Protein AF-A0A7W1YCA2-F1 (afdb_monomer_lite)

Sequence (89 aa):
MKLDIQCIDTASVGLFLLRLHKGSNIQLEQTRVNDEVWLPKHVAVKVDARLALLKGLNLSEEVSYSDYKKFRAGTRIVPGAEAVSAPQP

Structure (mmCIF, N/CA/C/O backbone):
data_AF-A0A7W1YCA2-F1
#
_entry.id   AF-A0A7W1YCA2-F1
#
loop_
_atom_site.group_PDB
_atom_site.id
_atom_site.type_symbol
_atom_site.label_atom_id
_atom_site.label_alt_id
_atom_site.label_comp_id
_atom_site.label_asym_id
_atom_site.label_entity_id
_atom_site.label_seq_id
_atom_site.pdbx_PDB_ins_code
_atom_site.Cartn_x
_atom_site.Cartn_y
_atom_site.Cartn_z
_atom_site.occupancy
_atom_site.B_iso_or_equiv
_atom_site.auth_seq_id
_atom_site.auth_comp_id
_atom_site.auth_asym_id
_atom_site.auth_atom_id
_atom_site.pdbx_PDB_model_num
ATOM 1 N N . MET A 1 1 ? 9.099 10.467 -9.369 1.00 79.69 1 MET A N 1
ATOM 2 C CA . MET A 1 1 ? 8.024 10.937 -8.480 1.00 79.69 1 MET A CA 1
ATOM 3 C C . MET A 1 1 ? 7.990 10.067 -7.238 1.00 79.69 1 MET A C 1
ATOM 5 O O . MET A 1 1 ? 8.364 8.904 -7.331 1.00 79.69 1 MET A O 1
ATOM 9 N N . LYS A 1 2 ? 7.574 10.615 -6.098 1.00 84.19 2 LYS A N 1
ATOM 10 C CA . LYS A 1 2 ? 7.424 9.869 -4.847 1.00 84.19 2 LYS A CA 1
ATOM 11 C C . LYS A 1 2 ? 5.997 10.058 -4.349 1.00 84.19 2 LYS A C 1
ATOM 13 O O . LYS A 1 2 ? 5.542 11.191 -4.235 1.00 84.19 2 LYS A O 1
ATOM 18 N N . LEU A 1 3 ? 5.309 8.950 -4.128 1.00 90.00 3 LEU A N 1
ATOM 19 C CA . LEU A 1 3 ? 3.963 8.879 -3.584 1.00 90.00 3 LEU A CA 1
ATOM 20 C C . LEU A 1 3 ? 4.065 8.268 -2.187 1.00 90.00 3 LEU A C 1
ATOM 22 O O . LEU A 1 3 ? 4.645 7.198 -2.026 1.00 90.00 3 LEU A O 1
ATOM 26 N N . ASP A 1 4 ? 3.513 8.957 -1.196 1.00 89.38 4 ASP A N 1
ATOM 27 C CA . ASP A 1 4 ? 3.396 8.479 0.178 1.00 89.38 4 ASP A CA 1
ATOM 28 C C . ASP A 1 4 ? 1.923 8.540 0.574 1.00 89.38 4 ASP A C 1
ATOM 30 O O . ASP A 1 4 ? 1.264 9.569 0.422 1.00 89.38 4 ASP A O 1
ATOM 34 N N . ILE A 1 5 ? 1.395 7.408 1.019 1.00 89.44 5 ILE A N 1
ATOM 35 C CA . ILE A 1 5 ? 0.033 7.267 1.513 1.00 89.44 5 ILE A CA 1
ATOM 36 C C . ILE A 1 5 ? 0.156 6.826 2.960 1.00 89.44 5 ILE A C 1
ATOM 38 O O . ILE A 1 5 ? 0.792 5.816 3.255 1.00 89.44 5 ILE A O 1
ATOM 42 N N . GLN A 1 6 ? -0.459 7.563 3.875 1.00 89.56 6 GLN A N 1
ATOM 43 C CA . GLN A 1 6 ? -0.401 7.247 5.294 1.00 89.56 6 GLN A CA 1
ATOM 44 C C . GLN A 1 6 ? -1.794 7.266 5.914 1.00 89.56 6 GLN A C 1
ATOM 46 O O . GLN A 1 6 ? -2.566 8.209 5.741 1.00 89.56 6 GLN A O 1
ATOM 51 N N . CYS A 1 7 ? -2.105 6.221 6.677 1.00 86.75 7 CYS A N 1
ATOM 52 C CA . CYS A 1 7 ? -3.294 6.164 7.510 1.00 86.75 7 CYS A CA 1
ATOM 53 C C . CYS A 1 7 ? -3.061 6.997 8.769 1.00 86.75 7 CYS A C 1
ATOM 55 O O . CYS A 1 7 ? -2.412 6.560 9.723 1.00 86.75 7 CYS A O 1
ATOM 57 N N . ILE A 1 8 ? -3.600 8.214 8.739 1.00 85.00 8 ILE A N 1
ATOM 58 C CA . ILE A 1 8 ? -3.522 9.189 9.832 1.00 85.00 8 ILE A CA 1
ATOM 59 C C . ILE A 1 8 ? -4.417 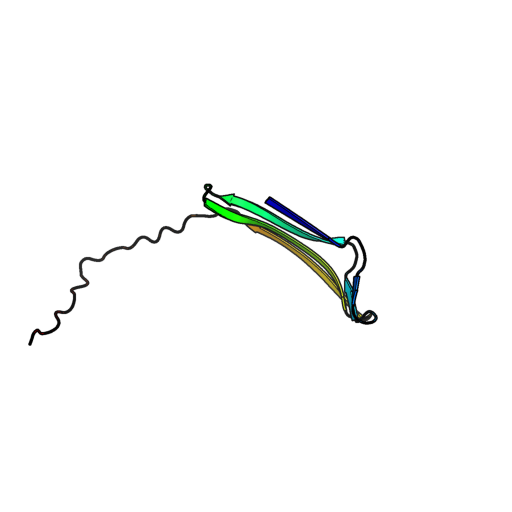8.831 11.023 1.00 85.00 8 ILE A C 1
ATOM 61 O O . ILE A 1 8 ? -4.091 9.194 12.155 1.00 85.00 8 ILE A O 1
ATOM 65 N N . ASP A 1 9 ? -5.502 8.097 10.774 1.00 85.00 9 ASP A N 1
ATOM 66 C CA . ASP A 1 9 ? -6.473 7.671 11.776 1.00 85.00 9 ASP A CA 1
ATOM 67 C C . ASP A 1 9 ? -6.890 6.205 11.567 1.00 85.00 9 ASP A C 1
ATOM 69 O O . ASP A 1 9 ? -6.614 5.607 10.523 1.00 85.00 9 ASP A O 1
ATOM 73 N N . THR A 1 10 ? -7.509 5.609 12.589 1.00 86.88 10 THR A N 1
ATOM 74 C CA . THR A 1 10 ? -7.944 4.211 12.558 1.00 86.88 10 THR A CA 1
ATOM 75 C C . THR A 1 10 ? -9.284 4.102 11.840 1.00 86.88 10 THR A C 1
ATOM 77 O O . THR A 1 10 ? -10.330 4.433 12.396 1.00 86.88 10 THR A O 1
ATOM 80 N N . ALA A 1 11 ? -9.281 3.561 10.627 1.00 87.50 11 ALA A N 1
ATOM 81 C CA . ALA A 1 11 ? -10.511 3.314 9.888 1.00 87.50 11 ALA A CA 1
ATOM 82 C C . ALA A 1 11 ? -11.132 1.975 10.312 1.00 87.50 11 ALA A C 1
ATOM 84 O O . ALA A 1 11 ? -10.456 0.949 10.342 1.00 87.50 11 ALA A O 1
ATOM 85 N N . SER A 1 12 ? -12.429 1.968 10.628 1.00 87.81 12 SER A N 1
ATOM 86 C CA . SER A 1 12 ? -13.184 0.741 10.918 1.00 87.81 12 SER A CA 1
ATOM 87 C C . SER A 1 12 ? -14.325 0.575 9.918 1.00 87.81 12 SER A C 1
ATOM 89 O O . SER A 1 12 ? -15.123 1.488 9.732 1.00 87.81 12 SER A O 1
ATOM 91 N N . VAL A 1 13 ? -14.423 -0.598 9.296 1.00 87.56 13 VAL A N 1
ATOM 92 C CA . VAL A 1 13 ? -15.464 -0.953 8.326 1.00 87.56 13 VAL A CA 1
ATOM 93 C C . VAL A 1 13 ? -16.374 -2.016 8.932 1.00 87.56 13 VAL A C 1
ATOM 95 O O . VAL A 1 13 ? -15.892 -3.004 9.487 1.00 87.56 13 VAL A O 1
ATOM 98 N N . GLY A 1 14 ? -17.689 -1.790 8.827 1.00 85.19 14 GLY A N 1
ATOM 99 C CA . GLY A 1 14 ? -18.734 -2.729 9.239 1.00 85.19 14 GLY A CA 1
ATOM 100 C C . GLY A 1 14 ? -18.643 -3.131 10.709 1.00 85.19 14 GLY A C 1
ATOM 101 O O . GLY A 1 14 ? -18.207 -4.239 10.988 1.00 85.19 14 GLY A O 1
ATOM 102 N N . LEU A 1 15 ? -19.028 -2.245 11.642 1.00 81.38 15 LEU A N 1
ATOM 103 C CA . LEU A 1 15 ? -19.118 -2.551 13.086 1.00 81.38 15 LEU A CA 1
ATOM 104 C C . LEU A 1 15 ? -17.909 -3.363 13.608 1.00 81.38 15 LEU A C 1
ATOM 106 O O . LEU A 1 15 ? -18.071 -4.351 14.317 1.00 81.38 15 LEU A O 1
ATOM 110 N N . PHE A 1 16 ? -16.692 -2.945 13.239 1.00 79.12 16 PHE A N 1
ATOM 111 C CA . PHE A 1 16 ? -15.409 -3.550 13.638 1.00 79.12 16 PHE A CA 1
ATOM 112 C C . PHE A 1 16 ? -14.976 -4.835 12.913 1.00 79.12 16 PHE A C 1
ATOM 114 O O . PHE A 1 16 ? -14.006 -5.452 13.344 1.00 79.12 16 PHE A O 1
ATOM 121 N N . LEU A 1 17 ? -15.610 -5.234 11.806 1.00 85.75 17 LEU A N 1
ATOM 122 C CA . LEU A 1 17 ? -15.177 -6.395 11.013 1.00 85.75 17 LEU A CA 1
ATOM 123 C C . LEU A 1 17 ? -13.789 -6.218 10.395 1.00 85.75 17 LEU A C 1
ATOM 125 O O . LEU A 1 17 ? -13.018 -7.173 10.339 1.00 85.75 17 LEU A O 1
ATOM 129 N N . LEU A 1 18 ? -13.459 -5.010 9.950 1.00 89.75 18 LEU A N 1
ATOM 130 C CA . LEU A 1 18 ? -12.117 -4.675 9.493 1.00 89.75 18 LEU A CA 1
ATOM 131 C C . LEU A 1 18 ? -11.701 -3.358 10.123 1.00 89.75 18 LEU A C 1
ATOM 133 O O . LEU A 1 18 ? -12.342 -2.334 9.908 1.00 89.75 18 LEU A O 1
ATOM 137 N N . ARG A 1 19 ? -10.628 -3.383 10.902 1.00 89.38 19 ARG A N 1
ATOM 138 C CA . ARG A 1 19 ? -10.089 -2.211 11.579 1.00 89.38 19 ARG A CA 1
ATOM 139 C C . ARG A 1 19 ? -8.660 -1.991 11.120 1.00 89.38 19 ARG A C 1
ATOM 141 O O . ARG A 1 19 ? -7.775 -2.743 11.496 1.00 89.38 19 ARG A O 1
ATOM 148 N N . LEU A 1 20 ? -8.443 -0.984 10.291 1.00 89.50 20 LEU A N 1
ATOM 149 C CA . LEU A 1 20 ? -7.123 -0.569 9.840 1.00 89.50 20 LEU A CA 1
ATOM 150 C C . LEU A 1 20 ? -6.562 0.428 10.849 1.00 89.50 20 LEU A C 1
ATOM 152 O O . LEU A 1 20 ? -7.167 1.470 11.091 1.00 89.50 20 LEU A O 1
ATOM 156 N N . HIS A 1 21 ? -5.436 0.102 11.465 1.00 88.69 21 HIS A N 1
ATOM 157 C CA . HIS A 1 21 ? -4.827 0.920 12.499 1.00 88.69 21 HIS A CA 1
ATOM 158 C C . HIS A 1 21 ? -3.978 2.049 11.907 1.00 88.69 21 HIS A C 1
ATOM 160 O O . HIS A 1 21 ? -3.410 1.955 10.809 1.00 88.69 21 HIS A O 1
ATOM 166 N N . LYS A 1 22 ? -3.878 3.129 12.688 1.00 86.06 22 LYS A N 1
ATOM 167 C CA . LYS A 1 22 ? -2.951 4.233 12.432 1.00 86.06 22 LYS A CA 1
ATOM 168 C C . LYS A 1 22 ? -1.517 3.703 12.358 1.00 86.06 22 LYS A C 1
ATOM 170 O O . LYS A 1 22 ? -1.107 2.918 13.206 1.00 86.06 22 LYS A O 1
ATOM 175 N N . GLY A 1 23 ? -0.756 4.179 11.375 1.00 83.31 23 GLY A N 1
ATOM 176 C CA . GLY A 1 23 ? 0.617 3.724 11.119 1.00 83.31 23 GLY A CA 1
ATOM 177 C C . GLY A 1 23 ? 0.753 2.832 9.887 1.00 83.31 23 GLY A C 1
ATOM 178 O O . GLY A 1 23 ? 1.873 2.599 9.438 1.00 83.31 23 GLY A O 1
ATOM 179 N N . SER A 1 24 ? -0.367 2.411 9.286 1.00 87.06 24 SER A N 1
ATOM 180 C CA . SER A 1 24 ? -0.341 1.839 7.940 1.00 87.06 24 SER A CA 1
ATOM 181 C C . SER A 1 24 ? 0.154 2.894 6.944 1.00 87.06 24 SER A C 1
ATOM 183 O O . SER A 1 24 ? -0.355 4.017 6.908 1.00 87.06 24 SER A O 1
ATOM 185 N N . ASN A 1 25 ? 1.177 2.559 6.169 1.00 91.44 25 ASN A N 1
ATOM 186 C CA . ASN A 1 25 ? 1.847 3.457 5.243 1.00 91.44 25 ASN A CA 1
ATOM 187 C C . ASN A 1 25 ? 2.255 2.703 3.980 1.00 91.44 25 ASN A C 1
ATOM 189 O O . ASN A 1 25 ? 2.753 1.583 4.040 1.00 91.44 25 ASN A O 1
ATOM 193 N N . ILE A 1 26 ? 2.034 3.331 2.834 1.00 90.31 26 ILE A N 1
ATOM 194 C CA . ILE A 1 26 ? 2.395 2.806 1.526 1.00 90.31 26 ILE A CA 1
ATOM 195 C C . ILE A 1 26 ? 3.248 3.865 0.843 1.00 90.31 26 ILE A C 1
ATOM 197 O O . ILE A 1 26 ? 2.800 4.993 0.640 1.00 90.31 26 ILE A O 1
ATOM 201 N N . GLN A 1 27 ? 4.468 3.496 0.478 1.00 91.12 27 GLN A N 1
ATOM 202 C CA . GLN A 1 27 ? 5.409 4.352 -0.227 1.00 91.12 27 GLN A CA 1
ATOM 203 C C . GLN A 1 27 ? 5.690 3.759 -1.596 1.00 91.12 27 GLN A C 1
ATOM 205 O O . GLN A 1 27 ? 6.039 2.589 -1.722 1.00 91.12 27 GLN A O 1
ATOM 210 N N . LEU A 1 28 ? 5.554 4.580 -2.627 1.00 90.12 28 LEU A N 1
ATOM 211 C CA . LEU A 1 28 ? 5.873 4.224 -3.998 1.00 90.12 28 LEU A CA 1
ATOM 212 C C . LEU A 1 28 ? 6.786 5.296 -4.579 1.00 90.12 28 LEU A C 1
ATOM 214 O O . LEU A 1 28 ? 6.385 6.437 -4.810 1.00 90.12 28 LEU A O 1
ATOM 218 N N . GLU A 1 29 ? 8.023 4.919 -4.859 1.00 89.81 29 GLU A N 1
ATOM 219 C CA . GLU A 1 29 ? 8.979 5.762 -5.558 1.00 89.81 29 GLU A CA 1
ATOM 220 C C . GLU A 1 29 ? 9.124 5.281 -6.991 1.00 89.81 29 GLU A C 1
ATOM 222 O O . GLU A 1 29 ? 9.436 4.121 -7.252 1.00 89.81 29 GLU A O 1
ATOM 227 N N . GLN A 1 30 ? 8.946 6.196 -7.935 1.00 84.38 30 GLN A N 1
ATOM 228 C CA . GLN A 1 30 ? 9.215 5.966 -9.344 1.00 84.38 30 GLN A CA 1
ATOM 229 C C . GLN A 1 30 ? 10.369 6.840 -9.809 1.00 84.38 30 GLN A C 1
ATOM 231 O O . GLN A 1 30 ? 10.407 8.048 -9.543 1.00 84.38 30 GLN A O 1
ATOM 236 N N . THR A 1 31 ? 11.276 6.244 -10.571 1.00 82.81 31 THR A N 1
ATOM 237 C CA . THR A 1 31 ? 12.377 6.953 -11.215 1.00 82.81 31 THR A CA 1
ATOM 238 C C . THR A 1 31 ? 12.178 6.952 -12.722 1.00 82.81 31 THR A C 1
ATOM 240 O O . THR A 1 31 ? 11.706 5.971 -13.298 1.00 82.81 31 THR A O 1
ATOM 243 N N . ARG A 1 32 ? 12.530 8.063 -13.369 1.00 80.19 32 ARG A N 1
ATOM 244 C CA . ARG A 1 32 ? 12.575 8.127 -14.828 1.00 80.19 32 ARG A CA 1
ATOM 245 C C . ARG A 1 32 ? 13.876 7.473 -15.274 1.00 80.19 32 ARG A C 1
ATOM 247 O O . ARG A 1 32 ? 14.947 7.875 -14.825 1.00 80.19 32 ARG A O 1
ATOM 254 N N . VAL A 1 33 ? 13.786 6.455 -16.119 1.00 72.00 33 VAL A N 1
ATOM 255 C CA . VAL A 1 33 ? 14.949 5.777 -16.697 1.00 72.00 33 VAL A CA 1
ATOM 256 C C . VAL A 1 33 ? 15.064 6.188 -18.159 1.00 72.00 33 VAL A C 1
ATOM 258 O O . VAL A 1 33 ? 14.094 6.112 -18.913 1.00 72.00 33 VAL A O 1
ATOM 261 N N . ASN A 1 34 ? 16.263 6.636 -18.543 1.00 70.94 34 ASN A N 1
ATOM 262 C CA . ASN A 1 34 ? 16.632 6.991 -19.916 1.00 70.94 34 ASN A CA 1
ATOM 263 C C . ASN A 1 34 ? 15.720 8.032 -20.596 1.00 70.94 34 ASN A C 1
ATOM 265 O O . ASN A 1 34 ? 15.559 7.999 -21.806 1.00 70.94 34 ASN A O 1
ATOM 269 N N . ASP A 1 35 ? 15.088 8.912 -19.817 1.00 67.69 35 ASP A N 1
ATOM 270 C CA . ASP A 1 35 ? 14.125 9.924 -20.278 1.00 67.69 35 ASP A CA 1
ATOM 271 C C . ASP A 1 35 ? 12.853 9.384 -20.984 1.00 67.69 35 ASP A C 1
ATOM 273 O O . ASP A 1 35 ? 11.981 10.155 -21.372 1.00 67.69 35 ASP A O 1
ATOM 277 N N . GLU A 1 36 ? 12.657 8.066 -21.065 1.00 68.12 36 GLU A N 1
ATOM 278 C CA . GLU A 1 36 ? 11.603 7.449 -21.892 1.00 68.12 36 GLU A CA 1
ATO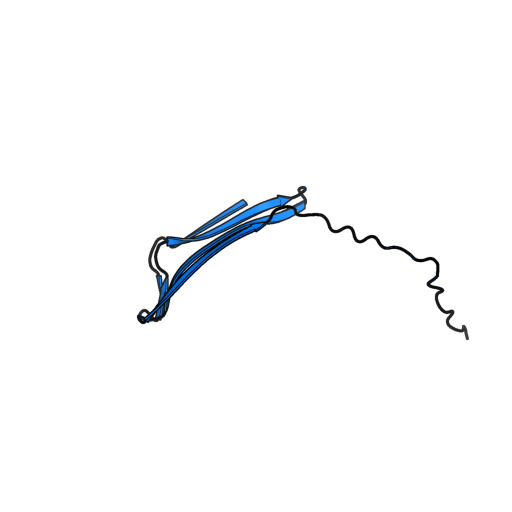M 279 C C . GLU A 1 36 ? 10.536 6.709 -21.071 1.00 68.12 36 GLU A C 1
ATOM 281 O O . GLU A 1 36 ? 9.385 6.621 -21.493 1.00 68.12 36 GLU A O 1
ATOM 286 N N . VAL A 1 37 ? 10.886 6.187 -19.888 1.00 75.12 37 VAL A N 1
ATOM 287 C CA . VAL A 1 37 ? 9.983 5.332 -19.103 1.00 75.12 37 VAL A CA 1
ATOM 288 C C . VAL A 1 37 ? 10.081 5.605 -17.604 1.00 75.12 37 VAL A C 1
ATOM 290 O O . VAL A 1 37 ? 11.164 5.809 -17.052 1.00 75.12 37 VAL A O 1
ATOM 293 N N . TRP A 1 38 ? 8.932 5.604 -16.931 1.00 79.88 38 TRP A N 1
ATOM 294 C CA . TRP A 1 38 ? 8.849 5.625 -15.474 1.00 79.88 38 TRP A CA 1
ATOM 295 C C . TRP A 1 38 ? 8.834 4.194 -14.960 1.00 79.88 38 TRP A C 1
ATOM 297 O O . TRP A 1 38 ? 7.939 3.422 -15.297 1.00 79.88 38 TRP A O 1
ATOM 307 N N . LEU A 1 39 ? 9.826 3.843 -14.147 1.00 82.50 39 LEU A N 1
ATOM 308 C CA . LEU A 1 39 ? 9.930 2.518 -13.550 1.00 82.50 39 LEU A CA 1
ATOM 309 C C . LEU A 1 39 ? 9.846 2.630 -12.025 1.00 82.50 39 LEU A C 1
ATOM 311 O O . LEU A 1 39 ? 10.384 3.587 -11.448 1.00 82.50 39 LEU A O 1
ATOM 315 N N . PRO A 1 40 ? 9.159 1.687 -11.356 1.00 80.94 40 PRO A N 1
ATOM 316 C CA . PRO A 1 40 ? 9.129 1.649 -9.903 1.00 80.94 40 PRO A CA 1
ATOM 317 C C . PRO A 1 40 ? 10.554 1.421 -9.399 1.00 80.94 40 PRO A C 1
ATOM 319 O O . PRO A 1 40 ? 11.219 0.472 -9.788 1.00 80.94 40 PRO A O 1
ATOM 322 N N . LYS A 1 41 ? 11.057 2.325 -8.570 1.00 85.38 41 LYS A N 1
ATOM 323 C CA . LYS A 1 41 ? 12.372 2.209 -7.935 1.00 85.38 41 LYS A CA 1
ATOM 324 C C . LYS A 1 41 ? 12.249 1.525 -6.581 1.00 85.38 41 LYS A C 1
ATOM 326 O O . LYS A 1 41 ? 13.092 0.717 -6.214 1.00 85.38 41 LYS A O 1
ATOM 331 N N . HIS A 1 42 ? 11.210 1.867 -5.832 1.00 87.75 42 HIS A N 1
ATOM 332 C CA . HIS A 1 42 ? 11.040 1.392 -4.471 1.00 87.75 42 HIS A CA 1
ATOM 333 C C . HIS A 1 42 ? 9.558 1.348 -4.116 1.00 87.75 42 HIS A C 1
ATOM 335 O O . HIS A 1 42 ? 8.816 2.278 -4.432 1.00 87.75 42 HIS A O 1
ATOM 341 N N . VAL A 1 43 ? 9.136 0.261 -3.480 1.00 90.38 43 VAL A N 1
ATOM 342 C CA . VAL A 1 43 ? 7.777 0.056 -2.986 1.00 90.38 43 VAL A CA 1
ATOM 343 C C . VAL A 1 43 ? 7.883 -0.423 -1.548 1.00 90.38 43 VAL A C 1
ATOM 345 O O . VAL A 1 43 ? 8.457 -1.479 -1.306 1.00 90.38 43 VAL A O 1
ATOM 348 N N . ALA A 1 44 ? 7.321 0.318 -0.603 1.00 91.38 44 ALA A N 1
ATOM 349 C CA . ALA A 1 44 ? 7.200 -0.116 0.781 1.00 91.38 44 ALA A CA 1
ATOM 350 C C . ALA A 1 44 ? 5.728 -0.140 1.175 1.00 91.38 44 ALA A C 1
ATOM 352 O O . ALA A 1 44 ? 4.984 0.802 0.913 1.00 91.38 44 ALA A O 1
ATOM 353 N N . VAL A 1 45 ? 5.300 -1.224 1.805 1.00 92.44 45 VAL A N 1
ATOM 354 C CA . VAL A 1 45 ? 3.935 -1.435 2.271 1.00 92.44 45 VAL A CA 1
ATOM 355 C C . VAL A 1 45 ? 4.007 -1.864 3.725 1.00 92.44 45 VAL A C 1
ATOM 357 O O . VAL A 1 45 ? 4.524 -2.926 4.057 1.00 92.44 45 VAL A O 1
ATOM 360 N N . LYS A 1 46 ? 3.463 -1.038 4.607 1.00 93.00 46 LYS A N 1
ATOM 361 C CA . LYS A 1 46 ? 3.263 -1.345 6.019 1.00 93.00 46 LYS A CA 1
ATOM 362 C C . LYS A 1 46 ? 1.783 -1.247 6.304 1.00 93.00 46 LYS A C 1
ATOM 364 O O . LYS A 1 46 ? 1.172 -0.207 6.084 1.00 93.00 46 LYS A O 1
ATOM 369 N N . VAL A 1 47 ? 1.196 -2.337 6.765 1.00 91.88 47 VAL A N 1
ATOM 370 C CA . VAL A 1 47 ? -0.228 -2.424 7.066 1.00 91.88 47 VAL A CA 1
ATOM 371 C C . VAL A 1 47 ? -0.384 -3.105 8.412 1.00 91.88 47 VAL A C 1
ATOM 373 O O . VAL A 1 47 ? 0.057 -4.238 8.595 1.00 91.88 47 VAL A O 1
ATOM 376 N N . ASP A 1 48 ? -1.043 -2.419 9.338 1.00 91.56 48 ASP A N 1
ATOM 377 C CA . ASP A 1 48 ? -1.523 -3.008 10.583 1.00 91.56 48 ASP A CA 1
ATOM 378 C C . ASP A 1 48 ? -3.046 -2.944 10.594 1.00 91.56 48 ASP A C 1
ATOM 380 O O . ASP A 1 48 ? -3.651 -1.873 10.521 1.00 91.56 48 ASP A O 1
ATOM 384 N N . ALA A 1 49 ? -3.678 -4.108 10.632 1.00 91.62 49 ALA A N 1
ATOM 385 C CA . ALA A 1 49 ? -5.120 -4.238 10.599 1.00 91.62 49 ALA A CA 1
ATOM 386 C C . ALA A 1 49 ? -5.595 -5.319 11.567 1.00 91.62 49 ALA A C 1
ATOM 388 O O . ALA A 1 49 ? -4.858 -6.215 11.960 1.00 91.62 49 ALA A O 1
ATOM 389 N N . ARG A 1 50 ? -6.870 -5.275 11.930 1.00 91.00 50 ARG A N 1
ATOM 390 C CA . ARG A 1 50 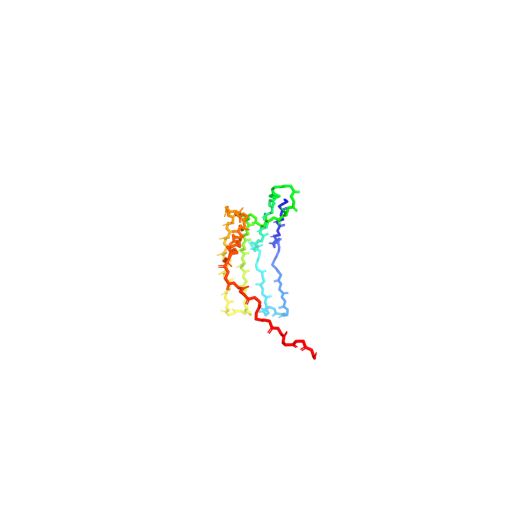? -7.538 -6.299 12.723 1.00 91.00 50 ARG A CA 1
ATOM 391 C C . ARG A 1 50 ? -8.797 -6.750 12.004 1.00 91.00 50 ARG A C 1
ATOM 393 O O . ARG A 1 50 ? -9.621 -5.935 11.599 1.00 91.00 50 ARG A O 1
ATOM 400 N N . LEU A 1 51 ? -8.922 -8.058 11.845 1.00 90.50 51 LEU A N 1
ATOM 401 C CA . LEU A 1 51 ? -10.123 -8.736 11.390 1.00 90.50 51 LEU A CA 1
ATOM 402 C C . LEU A 1 51 ? -10.985 -9.077 12.607 1.00 90.50 51 LEU A C 1
ATOM 404 O O . LEU A 1 51 ? -10.581 -9.842 13.496 1.00 90.50 51 LEU A O 1
ATOM 408 N N . ALA A 1 52 ? -12.180 -8.495 12.624 1.00 86.88 52 ALA A N 1
ATOM 409 C CA . ALA A 1 52 ? -13.100 -8.500 13.747 1.00 86.88 52 ALA A CA 1
ATOM 410 C C . ALA A 1 52 ? -12.372 -8.100 15.048 1.00 86.88 52 ALA A C 1
ATOM 412 O O . ALA A 1 52 ? -11.516 -7.214 15.077 1.00 86.88 52 ALA A O 1
ATOM 413 N N . LEU A 1 53 ? -12.669 -8.805 16.138 1.00 83.12 53 LEU A N 1
ATOM 414 C CA . LEU A 1 53 ? -11.988 -8.646 17.423 1.00 83.12 53 LEU A CA 1
ATOM 415 C C . LEU A 1 53 ? -10.916 -9.716 17.671 1.00 83.12 53 LEU A C 1
ATOM 417 O O . LEU A 1 53 ? -10.263 -9.689 18.710 1.00 83.12 53 LEU A O 1
ATOM 421 N N . LEU A 1 54 ? -10.692 -10.637 16.732 1.00 84.75 54 LEU A N 1
ATOM 422 C CA . LEU A 1 54 ? -9.984 -11.892 17.011 1.00 84.75 54 LEU A CA 1
ATOM 423 C C . LEU A 1 54 ? -8.611 -11.991 16.339 1.00 84.75 54 LEU A C 1
ATOM 425 O O . LEU A 1 54 ? -7.681 -12.524 16.939 1.00 84.75 54 LEU A O 1
ATOM 429 N N . LYS A 1 55 ? -8.463 -11.496 15.105 1.00 88.06 55 LYS A N 1
ATOM 430 C CA . LYS A 1 55 ? -7.248 -11.695 14.301 1.00 88.06 55 LYS A CA 1
ATOM 431 C C . LYS A 1 55 ? -6.560 -10.367 14.020 1.00 88.06 55 LYS A C 1
ATOM 433 O O . LYS A 1 55 ? -7.120 -9.527 13.330 1.00 88.06 55 LYS A O 1
ATOM 438 N N . GLY A 1 56 ? -5.344 -10.194 14.527 1.00 89.50 56 GLY A N 1
ATOM 439 C CA . GLY A 1 56 ? -4.443 -9.133 14.075 1.00 89.50 56 GLY A CA 1
ATOM 440 C C . GLY A 1 56 ? -3.740 -9.534 12.777 1.00 89.50 56 GLY A C 1
ATOM 441 O O . GLY A 1 56 ? -3.371 -10.695 12.606 1.00 89.50 56 GLY A O 1
ATOM 442 N N . LEU A 1 57 ? -3.565 -8.575 11.878 1.00 88.69 57 LEU A N 1
ATOM 443 C CA . LEU A 1 57 ? -2.815 -8.654 10.633 1.00 88.69 57 LEU A CA 1
ATOM 444 C C . LEU A 1 57 ? -1.730 -7.589 10.681 1.00 88.69 57 LEU A C 1
ATOM 446 O O . LEU A 1 57 ? -2.026 -6.404 10.744 1.00 88.69 57 LEU A O 1
ATOM 450 N N . ASN A 1 58 ? -0.481 -8.025 10.680 1.00 90.00 58 ASN A N 1
ATOM 451 C CA . ASN A 1 58 ? 0.681 -7.149 10.661 1.00 90.00 58 ASN A CA 1
ATOM 452 C C . ASN A 1 58 ? 1.482 -7.537 9.424 1.00 90.00 58 ASN A C 1
ATOM 454 O O . ASN A 1 58 ? 2.038 -8.634 9.368 1.00 90.00 58 ASN A O 1
ATOM 458 N N . LEU A 1 59 ? 1.481 -6.669 8.419 1.00 90.31 59 LEU A N 1
ATOM 459 C CA . LEU A 1 59 ? 2.215 -6.854 7.178 1.00 90.31 59 LEU A CA 1
ATOM 460 C C . LEU A 1 59 ? 3.221 -5.719 7.034 1.00 90.31 59 LEU A C 1
ATOM 462 O O . LEU A 1 59 ? 2.897 -4.544 7.197 1.00 90.31 59 LEU A O 1
ATOM 466 N N . SER A 1 60 ? 4.462 -6.071 6.745 1.00 91.62 60 SER A N 1
ATOM 467 C CA . SER A 1 60 ? 5.513 -5.116 6.425 1.00 91.62 60 SER A CA 1
ATOM 468 C C . SER A 1 60 ? 6.362 -5.725 5.331 1.00 91.62 60 SER A C 1
ATOM 470 O O . SER A 1 60 ? 7.025 -6.734 5.552 1.00 91.62 60 SER A O 1
ATOM 472 N N . GLU A 1 61 ? 6.302 -5.125 4.153 1.00 89.56 61 GLU A N 1
ATOM 473 C CA . GLU A 1 61 ? 7.038 -5.561 2.980 1.00 89.56 61 GLU A CA 1
ATOM 474 C C . GLU A 1 61 ? 7.705 -4.353 2.330 1.00 89.56 61 GLU A C 1
ATOM 476 O O . GLU A 1 61 ? 7.120 -3.275 2.229 1.00 89.56 61 GLU A O 1
ATOM 481 N N . GLU A 1 62 ? 8.949 -4.523 1.910 1.00 89.44 62 GLU A N 1
ATOM 482 C CA . GLU A 1 62 ? 9.719 -3.489 1.239 1.00 89.44 62 GLU A CA 1
ATOM 483 C C . GLU A 1 62 ? 10.466 -4.125 0.074 1.00 89.44 62 GLU A C 1
ATOM 485 O O . GLU A 1 62 ? 11.201 -5.099 0.240 1.00 89.44 62 GLU A O 1
ATOM 490 N N . VAL A 1 63 ? 10.259 -3.578 -1.119 1.00 85.25 63 VAL A N 1
ATOM 491 C CA . VAL A 1 63 ? 10.821 -4.084 -2.363 1.00 85.25 63 VAL A CA 1
ATOM 492 C C . VAL A 1 63 ? 11.521 -2.944 -3.083 1.00 85.25 63 VAL A C 1
ATOM 494 O O . VAL A 1 63 ? 10.908 -1.957 -3.494 1.00 85.25 63 VAL A O 1
ATOM 497 N N . SER A 1 64 ? 12.831 -3.094 -3.255 1.00 83.38 64 SER A N 1
ATOM 498 C CA . SER A 1 64 ? 13.664 -2.143 -3.989 1.00 83.38 64 SER A CA 1
ATOM 499 C C . SER A 1 64 ? 14.070 -2.733 -5.333 1.00 83.38 64 SER A C 1
ATOM 501 O O . SER A 1 64 ? 14.664 -3.806 -5.398 1.00 83.38 64 SER A O 1
ATOM 503 N N . TYR A 1 65 ? 13.777 -2.006 -6.405 1.00 72.50 65 TYR A N 1
ATOM 504 C CA . TYR A 1 65 ? 14.079 -2.388 -7.778 1.00 72.50 65 TYR A CA 1
ATOM 505 C C . TYR A 1 65 ? 15.271 -1.571 -8.279 1.00 72.50 65 TYR A C 1
ATOM 507 O O . TYR A 1 65 ? 15.211 -0.345 -8.394 1.00 72.50 65 TYR A O 1
ATOM 515 N N . SER A 1 66 ? 16.367 -2.267 -8.572 1.00 66.81 66 SER A N 1
ATOM 516 C CA . SER A 1 66 ? 17.603 -1.702 -9.123 1.00 66.81 66 SER A CA 1
ATOM 517 C C . SER A 1 66 ? 18.037 -2.515 -10.348 1.00 66.81 66 SER A C 1
ATOM 519 O O . SER A 1 66 ? 17.634 -3.663 -10.490 1.00 66.81 66 SER A O 1
ATOM 521 N N . ASP A 1 67 ? 18.859 -1.926 -11.220 1.00 64.25 67 ASP A N 1
ATOM 522 C CA . ASP A 1 67 ? 19.418 -2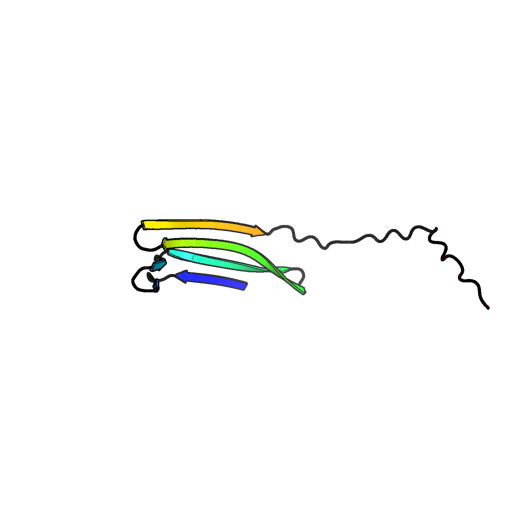.577 -12.423 1.00 64.25 67 ASP A CA 1
ATOM 523 C C . ASP A 1 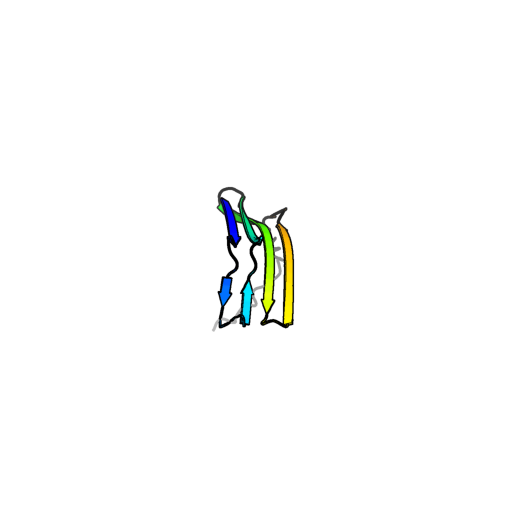67 ? 18.405 -2.909 -13.545 1.00 64.25 67 ASP A C 1
ATOM 525 O O . ASP A 1 67 ? 18.310 -4.024 -14.055 1.00 64.25 67 ASP A O 1
ATOM 529 N N . TYR A 1 68 ? 17.636 -1.908 -13.986 1.00 61.03 68 TYR A N 1
ATOM 530 C CA . TYR A 1 68 ? 16.773 -2.046 -15.165 1.00 61.03 68 TYR A CA 1
ATOM 531 C C . TYR A 1 68 ? 17.596 -2.150 -16.461 1.00 61.03 68 TYR A C 1
ATOM 533 O O . TYR A 1 68 ? 17.949 -1.144 -17.081 1.00 61.03 68 TYR A O 1
ATOM 541 N N . LYS A 1 69 ? 17.898 -3.377 -16.896 1.00 62.69 69 LYS A N 1
ATOM 542 C CA . LYS A 1 69 ? 18.659 -3.648 -18.123 1.00 62.69 69 LYS A CA 1
ATOM 543 C C . LYS A 1 69 ? 17.736 -3.780 -19.336 1.00 62.69 69 LYS A C 1
ATOM 545 O O . LYS A 1 69 ? 16.827 -4.606 -19.351 1.00 62.69 69 LYS A O 1
ATOM 550 N N . LYS A 1 70 ? 17.995 -2.997 -20.393 1.00 59.25 70 LYS A N 1
ATOM 551 C CA . LYS A 1 70 ? 17.304 -3.151 -21.687 1.00 59.25 70 LYS A CA 1
ATOM 552 C C . LYS A 1 70 ? 17.541 -4.574 -22.210 1.00 59.25 70 LYS A C 1
ATOM 554 O O . LYS A 1 70 ? 18.683 -4.964 -22.457 1.00 59.25 70 LYS A O 1
ATOM 559 N N . PHE A 1 71 ? 16.467 -5.341 -22.382 1.00 57.94 71 PHE A N 1
ATOM 560 C CA . PHE A 1 71 ? 16.531 -6.672 -22.976 1.00 57.94 71 PHE A CA 1
ATOM 561 C C . PHE A 1 71 ? 16.923 -6.539 -24.455 1.00 57.94 71 PHE A C 1
ATOM 563 O O . PHE A 1 71 ? 16.145 -6.038 -25.264 1.00 57.94 71 PHE A O 1
ATOM 570 N N . ARG A 1 72 ? 18.144 -6.949 -24.824 1.00 59.81 72 ARG A N 1
ATOM 571 C CA . ARG A 1 72 ? 18.512 -7.154 -26.233 1.00 59.81 72 ARG A CA 1
ATOM 572 C C . ARG A 1 72 ? 18.221 -8.603 -26.593 1.00 59.81 72 ARG A C 1
ATOM 574 O O . ARG A 1 72 ? 19.007 -9.485 -26.260 1.00 59.81 72 ARG A O 1
ATOM 581 N N . ALA A 1 73 ? 17.123 -8.839 -27.303 1.00 70.25 73 ALA A N 1
ATOM 582 C CA . ALA A 1 73 ? 16.936 -10.093 -28.016 1.00 70.25 73 ALA A CA 1
ATOM 583 C C . ALA A 1 73 ? 17.869 -10.091 -29.237 1.00 70.25 73 ALA A C 1
ATOM 585 O O . ALA A 1 73 ? 17.678 -9.319 -30.175 1.00 70.25 73 ALA A O 1
ATOM 586 N N . GLY A 1 74 ? 18.921 -10.908 -29.208 1.00 60.31 74 GLY A N 1
ATOM 587 C CA . GLY A 1 74 ? 19.742 -11.158 -30.387 1.00 60.31 74 GLY A CA 1
ATOM 588 C C . GLY A 1 74 ? 19.042 -12.172 -31.284 1.00 60.31 74 GLY A C 1
ATOM 589 O O . GLY A 1 74 ? 19.072 -13.363 -30.989 1.00 60.31 74 GLY A O 1
ATOM 590 N N . THR A 1 75 ? 18.417 -11.733 -32.375 1.00 63.25 75 THR A N 1
ATOM 591 C CA . THR A 1 75 ? 17.931 -12.660 -33.404 1.00 63.25 75 THR A CA 1
ATOM 592 C C . THR A 1 75 ? 19.132 -13.192 -34.180 1.00 63.25 75 THR A C 1
ATOM 594 O O . THR A 1 75 ? 19.710 -12.484 -35.003 1.00 63.25 75 THR A O 1
ATOM 597 N N . ARG A 1 76 ? 19.525 -14.445 -33.927 1.00 66.25 76 ARG A N 1
ATOM 598 C CA . ARG A 1 76 ? 20.447 -15.163 -34.813 1.00 66.25 76 ARG A CA 1
ATOM 599 C C . ARG A 1 76 ? 19.649 -15.696 -35.997 1.00 66.25 76 ARG A C 1
ATOM 601 O O . ARG A 1 76 ? 19.018 -16.742 -35.884 1.00 66.25 76 ARG A O 1
ATOM 608 N N . ILE A 1 77 ? 19.680 -14.985 -37.123 1.00 66.00 77 ILE A N 1
ATOM 609 C CA . ILE A 1 77 ? 19.219 -15.538 -38.401 1.00 66.00 77 ILE A CA 1
ATOM 610 C C . ILE A 1 77 ? 20.173 -16.686 -38.749 1.00 66.00 77 ILE A C 1
ATOM 612 O O . ILE A 1 77 ? 21.353 -16.459 -39.014 1.00 66.00 77 ILE A O 1
ATOM 616 N N . VAL A 1 78 ? 19.689 -17.926 -38.674 1.00 69.56 78 VAL A N 1
ATOM 617 C CA . VAL A 1 78 ? 20.417 -19.091 -39.182 1.00 69.56 78 VAL A CA 1
ATOM 618 C C . VAL A 1 78 ? 20.215 -19.153 -40.704 1.00 69.56 78 VAL A C 1
ATOM 620 O O . VAL A 1 78 ? 19.067 -19.204 -41.151 1.00 69.56 78 VAL A O 1
ATOM 623 N N . PRO A 1 79 ? 21.282 -19.118 -41.522 1.00 52.12 79 PRO A N 1
ATOM 624 C CA . PRO A 1 79 ? 21.163 -19.382 -42.949 1.00 52.12 79 PRO A CA 1
ATOM 625 C C . PRO A 1 79 ? 20.848 -20.872 -43.107 1.00 52.12 79 PRO A C 1
ATOM 627 O O . PRO A 1 79 ? 21.699 -21.717 -42.842 1.00 52.12 79 PRO A O 1
ATOM 630 N N . GLY A 1 80 ? 19.593 -21.191 -43.421 1.00 58.03 80 GLY A N 1
ATOM 631 C CA . GLY A 1 80 ? 19.115 -22.576 -43.496 1.00 58.03 80 GLY A CA 1
ATOM 632 C C . GLY A 1 80 ? 17.619 -22.774 -43.251 1.00 58.03 80 GLY A C 1
ATOM 633 O O . GLY A 1 80 ? 17.134 -23.884 -43.435 1.00 58.03 80 GLY A O 1
ATOM 634 N N . ALA A 1 81 ? 16.860 -21.732 -42.892 1.00 57.75 81 ALA A N 1
ATOM 635 C CA . ALA A 1 81 ? 15.411 -21.752 -43.100 1.00 57.75 81 ALA A CA 1
ATOM 636 C C . ALA A 1 81 ? 15.140 -21.596 -44.605 1.00 57.75 81 ALA A C 1
ATOM 638 O O . ALA A 1 81 ? 14.743 -20.535 -45.082 1.00 57.75 81 ALA A O 1
ATOM 639 N N . GLU A 1 82 ? 15.459 -22.650 -45.357 1.00 53.25 82 GLU A N 1
ATOM 640 C CA . GLU A 1 82 ? 14.964 -22.859 -46.705 1.00 53.25 82 GLU A CA 1
ATOM 641 C C . GLU A 1 82 ? 13.442 -22.788 -46.598 1.00 53.25 82 GLU A C 1
ATOM 643 O O . GLU A 1 82 ? 12.798 -23.620 -45.956 1.00 53.25 82 GLU A O 1
ATOM 648 N N . ALA A 1 83 ? 12.875 -21.704 -47.123 1.00 56.72 83 ALA A N 1
ATOM 649 C CA . ALA A 1 83 ? 11.451 -21.625 -47.352 1.00 56.72 83 ALA A CA 1
ATOM 650 C C . ALA A 1 83 ? 11.123 -22.784 -48.292 1.00 56.72 83 ALA A 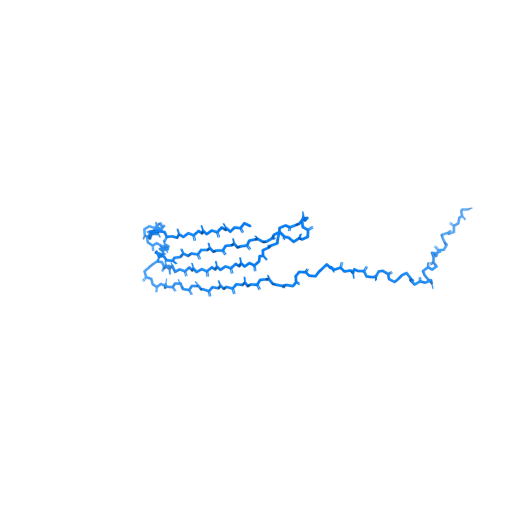C 1
ATOM 652 O O . ALA A 1 83 ? 11.454 -22.733 -49.476 1.00 56.72 83 ALA A O 1
ATOM 653 N N . VAL A 1 84 ? 10.550 -23.851 -47.731 1.00 58.91 84 VAL A N 1
ATOM 654 C CA . VAL A 1 84 ? 10.024 -24.984 -48.487 1.00 58.91 84 VAL A CA 1
ATOM 655 C C . VAL A 1 84 ? 9.146 -24.404 -49.587 1.00 58.91 84 VAL A C 1
ATOM 657 O O . VAL A 1 84 ? 8.133 -23.755 -49.320 1.00 58.91 84 VAL A O 1
ATOM 660 N N . SER A 1 85 ? 9.614 -24.575 -50.821 1.00 52.12 85 SER A N 1
ATOM 661 C CA . SER A 1 85 ? 8.946 -24.134 -52.034 1.00 52.12 85 SER A CA 1
ATOM 662 C C . SER A 1 85 ? 7.534 -24.718 -52.056 1.00 52.12 85 SER A C 1
ATOM 664 O O . SER A 1 85 ? 7.357 -25.936 -52.016 1.00 52.12 85 SER A O 1
ATOM 666 N N . ALA A 1 86 ? 6.525 -23.849 -52.078 1.00 61.16 86 ALA A N 1
ATOM 667 C CA . ALA A 1 86 ? 5.170 -24.262 -52.403 1.00 61.16 86 ALA A CA 1
ATOM 668 C C . ALA A 1 86 ? 5.115 -24.581 -53.910 1.00 61.16 86 ALA A C 1
ATOM 670 O O . ALA A 1 86 ? 5.602 -23.767 -54.703 1.00 61.16 86 ALA A O 1
ATOM 671 N N . PRO A 1 87 ? 4.543 -25.727 -54.325 1.00 50.91 87 PRO A N 1
ATOM 672 C CA . PRO A 1 87 ? 4.413 -26.052 -55.738 1.00 50.91 87 PRO A CA 1
ATOM 673 C C . PRO A 1 87 ? 3.495 -25.020 -56.406 1.00 50.91 87 PRO A C 1
ATOM 675 O O . PRO A 1 87 ? 2.396 -24.748 -55.921 1.00 50.91 87 PRO A O 1
ATOM 678 N N . GLN A 1 88 ? 3.979 -24.411 -57.489 1.00 57.31 88 GLN A N 1
ATOM 679 C CA . GLN A 1 88 ? 3.195 -23.503 -58.331 1.00 57.31 88 GLN A CA 1
ATOM 680 C C . GLN A 1 88 ? 2.384 -24.318 -59.361 1.00 57.31 88 GLN A C 1
ATOM 682 O O . GLN A 1 88 ? 2.852 -25.395 -59.737 1.00 57.31 88 GLN A O 1
ATOM 687 N N . PRO A 1 89 ? 1.173 -23.854 -59.737 1.00 61.00 89 PRO A N 1
ATOM 688 C CA . PRO A 1 89 ? 0.125 -24.653 -60.387 1.00 61.00 89 PRO A CA 1
ATOM 689 C C . PRO A 1 89 ? 0.450 -25.137 -61.803 1.00 61.00 89 PRO A C 1
ATOM 691 O O . PRO A 1 89 ? 1.196 -24.434 -62.523 1.00 61.00 89 PRO A O 1
#

Radius of gyration: 25.45 Å; chains: 1; bounding box: 40×37×78 Å

pLDDT: mean 78.97, std 12.71, range [50.91, 93.0]

Foldseek 3Di:
DKDKDFDCAWDADDVRQKIWHGPFMWIWDWDDDPVPDTDTQKIWTWTWMDGHPPDTDTDTDIDGDDDPDDDDDDDDPDPPVPVPDDDDD

Secondary structure (DSSP, 8-state):
-EEEEE--S-EEETTTTEEEPTT-EEEEEEEEETTTEEEEEEEEEEEEEEETTTEEEEEEEEEE--------------TT----PPPP-